Protein AF-A0A7V9FX02-F1 (afdb_monomer)

pLDDT: mean 86.76, std 10.59, range [46.84, 96.94]

Sequence (171 aa):
PLAAAALGSGEAAVFTGAELAAVPNVVAEGVLRWTVFADGRLPPAPEPELSDAEHGLRGAVRQAATTLVELDLARHRPGVRAEIAEALEQRVRPPWPEGTPARALRVLEQADEVEAILHAADTDNLGGALSASVAAARSAALRPLFTAVREARRSAVAEAVRALTPRAGRR

Radius of gyration: 18.3 Å; Cα contacts (8 Å, |Δi|>4): 151; chains: 1; bounding box: 44×38×46 Å

Mean predicted aligned error: 6.68 Å

Foldseek 3Di:
DVVVLCVVQVHWDADQVQQKIWRWDCPDVVDIDIDIDNPDHDPDDDQDALVVLLVLLVVLVVQLVVLCVVLVNDDDDPCLVVQLVVQLVPDDDDDQDPQQDPSLVVLLVSLSSLVSSVVSVVVCVVPDPPDPVSVVSNCVSCVSNVVSSVSNNSNSVVSRCVRCVVVVVVD

Solvent-accessible surface area (backbone atoms only — not comparable to full-atom values): 9871 Å² total; per-residue (Å²): 111,64,69,60,52,24,63,74,56,73,41,66,50,75,39,68,97,75,38,34,35,37,28,60,40,79,78,48,93,97,37,75,46,73,49,77,40,68,90,55,92,62,76,86,73,87,77,56,54,52,66,56,24,51,51,44,32,57,50,30,53,52,51,32,53,52,50,32,50,76,68,74,65,70,70,94,63,88,65,53,70,57,53,28,49,51,54,61,66,72,50,88,78,76,86,73,66,89,78,53,50,70,67,33,5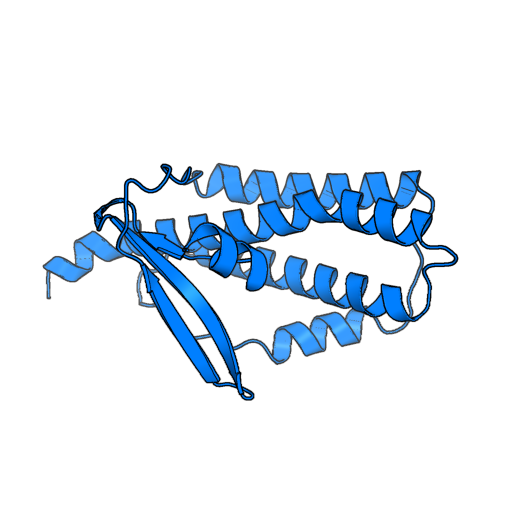3,51,40,40,52,52,30,50,55,52,48,26,49,52,50,56,60,51,63,46,57,82,79,67,50,93,40,74,68,55,45,52,52,51,54,59,49,44,47,60,38,57,50,25,34,54,45,20,40,51,21,19,51,50,50,33,47,64,64,43,52,78,57,64,81,75,110

Nearest PDB structures (foldseek):
  2rld-assembly1_D  TM=3.450E-01  e=8.241E+00  Bacteroides thetaiotaomicron VPI-5482

Secondary structure (DSSP, 8-state):
-HHHHHHHHT--EEEGGGTEEEEEEEEETTEEEEEEE--S-PPPPP---HHHHHHHHHHHHHHHHHHHHHTT-----TTHHHHHHHHHHSS--PPPPTT--HHHHHHHHHHHHHHHHHHHHHHTHHHH-SSHHHHHHHHHHHHHHHHHHHHHHHHHHHHHHHHHHHHHTT-

Structure (mmCIF, N/CA/C/O backbone):
data_AF-A0A7V9FX02-F1
#
_entry.id   AF-A0A7V9FX02-F1
#
loop_
_atom_site.group_PDB
_atom_site.id
_atom_site.type_symbol
_atom_site.label_atom_id
_atom_site.label_alt_id
_atom_site.label_comp_id
_atom_site.label_asym_id
_atom_site.label_entity_id
_atom_site.label_seq_id
_atom_site.pdbx_PDB_ins_code
_atom_site.Cartn_x
_atom_site.Cartn_y
_atom_site.Cartn_z
_atom_site.occupancy
_atom_site.B_iso_or_equiv
_atom_site.auth_seq_id
_atom_site.auth_comp_id
_atom_site.auth_asym_id
_atom_site.auth_atom_id
_atom_site.pdbx_PDB_model_num
ATOM 1 N N . PRO A 1 1 ? -0.269 -20.877 13.055 1.00 87.25 1 PRO A N 1
ATOM 2 C CA . PRO A 1 1 ? -1.440 -20.703 12.153 1.00 87.25 1 PRO A CA 1
ATOM 3 C C . PRO A 1 1 ? -1.464 -19.306 11.515 1.00 87.25 1 PRO A C 1
ATOM 5 O O . PRO A 1 1 ? -1.379 -19.214 10.296 1.00 87.25 1 PRO A O 1
ATOM 8 N N . LEU A 1 2 ? -1.467 -18.242 12.332 1.00 88.50 2 LEU A N 1
ATOM 9 C CA . LEU A 1 2 ? -1.431 -16.849 11.865 1.00 88.50 2 LEU A CA 1
ATOM 10 C C . LEU A 1 2 ? -0.274 -16.567 10.896 1.00 88.50 2 LEU A C 1
ATOM 12 O O . LEU A 1 2 ? -0.513 -16.097 9.793 1.00 88.50 2 LEU A O 1
ATOM 16 N N . ALA A 1 3 ? 0.968 -16.896 11.273 1.00 88.31 3 ALA A N 1
ATOM 17 C CA . ALA A 1 3 ? 2.143 -16.609 10.441 1.00 88.31 3 ALA A CA 1
ATOM 18 C C . ALA A 1 3 ? 2.060 -17.252 9.046 1.00 88.31 3 ALA A C 1
ATOM 20 O O . ALA A 1 3 ? 2.356 -16.602 8.051 1.00 88.31 3 ALA A O 1
ATOM 21 N N . ALA A 1 4 ? 1.606 -18.505 8.962 1.00 90.62 4 ALA A N 1
ATOM 22 C CA . ALA A 1 4 ? 1.433 -19.192 7.685 1.00 90.62 4 ALA A CA 1
ATOM 23 C C . ALA A 1 4 ? 0.331 -18.543 6.831 1.00 90.62 4 ALA A C 1
ATOM 25 O O . ALA A 1 4 ? 0.532 -18.335 5.639 1.00 90.62 4 ALA A O 1
ATOM 26 N N . ALA A 1 5 ? -0.802 -18.175 7.442 1.00 90.69 5 ALA A N 1
ATOM 27 C CA . ALA A 1 5 ? -1.887 -17.484 6.749 1.00 90.69 5 ALA A CA 1
ATOM 28 C C . ALA A 1 5 ? -1.450 -16.096 6.247 1.00 90.69 5 ALA A C 1
ATOM 30 O O . ALA A 1 5 ? -1.685 -15.763 5.091 1.00 90.69 5 ALA A O 1
ATOM 31 N N . ALA A 1 6 ? -0.754 -15.323 7.084 1.00 90.06 6 ALA A N 1
ATOM 32 C CA . ALA A 1 6 ? -0.236 -14.003 6.739 1.00 90.06 6 ALA A CA 1
ATOM 33 C C . ALA A 1 6 ? 0.805 -14.066 5.611 1.00 90.06 6 ALA A C 1
ATOM 35 O O . ALA A 1 6 ? 0.750 -13.268 4.682 1.00 90.06 6 ALA A O 1
ATOM 36 N N . LEU A 1 7 ? 1.729 -15.035 5.655 1.00 89.88 7 LEU A N 1
ATOM 37 C CA . LEU A 1 7 ? 2.696 -15.253 4.574 1.00 89.88 7 LEU A CA 1
ATOM 38 C C . LEU A 1 7 ? 2.007 -15.685 3.275 1.00 89.88 7 LEU A C 1
ATOM 40 O O . LEU A 1 7 ? 2.391 -15.212 2.211 1.00 89.88 7 LEU A O 1
ATOM 44 N N . GLY A 1 8 ? 0.982 -16.538 3.360 1.00 90.38 8 GLY A N 1
ATOM 45 C CA . GLY A 1 8 ? 0.196 -16.972 2.203 1.00 90.38 8 GLY A CA 1
ATOM 46 C C . GLY A 1 8 ? -0.618 -15.844 1.562 1.00 90.38 8 GLY A C 1
ATOM 47 O O . GLY A 1 8 ? -0.693 -15.771 0.342 1.00 90.38 8 GLY A O 1
ATOM 48 N N . SER A 1 9 ? -1.184 -14.944 2.371 1.00 90.00 9 SER A N 1
ATOM 49 C CA . SER A 1 9 ? -1.898 -13.752 1.888 1.00 90.00 9 SER A CA 1
ATOM 50 C C . SER A 1 9 ? -0.964 -12.605 1.488 1.00 90.00 9 SER A C 1
ATOM 52 O O . SER A 1 9 ? -1.396 -11.675 0.814 1.00 90.00 9 SER A O 1
ATOM 54 N N . GLY A 1 10 ? 0.289 -12.611 1.949 1.00 87.00 10 GLY A N 1
ATOM 55 C CA . GLY A 1 10 ? 1.226 -11.493 1.805 1.00 87.00 10 GLY A CA 1
ATOM 56 C C . GLY A 1 10 ? 0.948 -10.294 2.726 1.00 87.00 10 GLY A C 1
ATOM 57 O O . GLY A 1 10 ? 1.675 -9.295 2.662 1.00 87.00 10 GLY A O 1
ATOM 58 N N . GLU A 1 11 ? -0.074 -10.379 3.582 1.00 87.12 11 GLU A N 1
ATOM 59 C CA . GLU A 1 11 ? -0.500 -9.309 4.483 1.00 87.12 11 GLU A CA 1
ATOM 60 C C . GLU A 1 11 ? -1.304 -9.815 5.692 1.00 87.12 11 GLU A C 1
ATOM 62 O O . GLU A 1 11 ? -1.876 -10.905 5.690 1.00 87.12 11 GLU A O 1
ATOM 67 N N . ALA A 1 12 ? -1.323 -9.003 6.753 1.00 89.44 12 ALA A N 1
ATOM 68 C CA . ALA A 1 12 ? -2.178 -9.172 7.923 1.00 89.44 12 ALA A CA 1
ATOM 69 C C . ALA A 1 12 ? -2.390 -7.820 8.621 1.00 89.44 12 ALA A C 1
ATOM 71 O O . ALA A 1 12 ? -1.473 -6.998 8.692 1.00 89.44 12 ALA A O 1
ATOM 72 N N . ALA A 1 13 ? -3.581 -7.612 9.178 1.00 88.19 13 ALA A N 1
ATOM 73 C CA . ALA A 1 13 ? -3.873 -6.527 10.106 1.00 88.19 13 ALA A CA 1
ATOM 74 C C . ALA A 1 13 ? -3.652 -7.009 11.546 1.00 88.19 13 ALA A C 1
ATOM 76 O O . ALA A 1 13 ? -4.085 -8.102 11.908 1.00 88.19 13 ALA A O 1
ATOM 77 N N . VAL A 1 14 ? -2.982 -6.201 12.367 1.00 87.06 14 VAL A N 1
ATOM 78 C CA . VAL A 1 14 ? -2.635 -6.533 13.757 1.00 87.06 14 VAL A CA 1
ATOM 79 C C . VAL A 1 14 ? -3.250 -5.486 14.678 1.00 87.06 14 VAL A C 1
ATOM 81 O O . VAL A 1 14 ? -2.999 -4.294 14.518 1.00 87.06 14 VAL A O 1
ATOM 84 N N . PHE A 1 15 ? -4.025 -5.939 15.656 1.00 85.75 15 PHE A N 1
ATOM 85 C CA . PHE A 1 15 ? -4.706 -5.125 16.657 1.00 85.75 15 PHE A CA 1
ATOM 86 C C . PHE A 1 15 ? -4.093 -5.423 18.025 1.00 85.75 15 PHE A C 1
ATOM 88 O O . PHE A 1 15 ? -4.617 -6.217 18.803 1.00 85.75 15 PHE A O 1
ATOM 95 N N . THR A 1 16 ? -2.952 -4.798 18.316 1.00 81.62 16 THR A N 1
ATOM 96 C CA . THR A 1 16 ? -2.160 -5.065 19.531 1.00 81.62 16 THR A CA 1
ATOM 97 C C . THR A 1 16 ? -2.956 -4.850 20.817 1.00 81.62 16 THR A C 1
ATOM 99 O O . THR A 1 16 ? -2.868 -5.673 21.718 1.00 81.62 16 THR A O 1
ATOM 102 N N . GLY A 1 17 ? -3.781 -3.800 20.886 1.00 81.50 17 GLY A N 1
ATOM 103 C CA . GLY A 1 17 ? -4.614 -3.511 22.060 1.00 81.50 17 GLY A CA 1
ATOM 104 C C . GLY A 1 17 ? -5.728 -4.531 22.324 1.00 81.50 17 GLY A C 1
ATOM 105 O O . GLY A 1 17 ? -6.198 -4.622 23.452 1.00 81.50 17 GLY A O 1
ATOM 106 N N . ALA A 1 18 ? -6.138 -5.294 21.308 1.00 85.75 18 ALA A N 1
ATOM 107 C CA . ALA A 1 18 ? -7.149 -6.346 21.426 1.00 85.75 18 ALA A CA 1
ATOM 108 C C . ALA A 1 18 ? -6.547 -7.762 21.378 1.00 85.75 18 ALA A C 1
ATOM 110 O O . ALA A 1 18 ? -7.290 -8.728 21.481 1.00 85.75 18 ALA A O 1
ATOM 111 N N . GLU A 1 19 ? -5.229 -7.883 21.179 1.00 88.56 19 GLU A N 1
ATOM 112 C CA . GLU A 1 19 ? -4.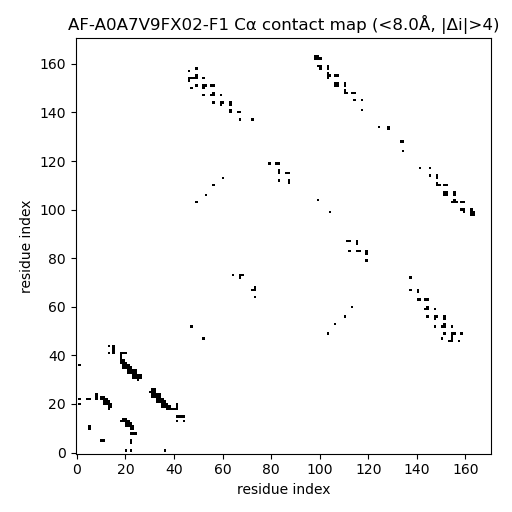527 -9.150 20.924 1.00 88.56 19 GLU A CA 1
ATOM 113 C C . GLU A 1 19 ? -5.135 -9.972 19.768 1.00 88.56 19 GLU A C 1
ATOM 115 O O . GLU A 1 19 ? -5.130 -11.200 19.773 1.00 88.56 19 GLU A O 1
ATOM 120 N N . LEU A 1 20 ? -5.637 -9.282 18.736 1.00 91.25 20 LEU A N 1
ATOM 121 C CA . LEU A 1 20 ? -6.229 -9.906 17.550 1.00 91.25 20 LEU A CA 1
ATOM 122 C C . LEU A 1 20 ? -5.399 -9.626 16.304 1.00 91.25 20 LEU A C 1
ATOM 124 O O . LEU A 1 20 ? -4.868 -8.532 16.119 1.00 91.25 20 LEU A O 1
ATOM 128 N N . ALA A 1 21 ? -5.352 -10.591 15.396 1.00 91.12 21 ALA A N 1
ATOM 129 C CA . ALA A 1 21 ? -4.874 -10.385 14.038 1.00 91.12 21 ALA A CA 1
ATOM 130 C C . ALA A 1 21 ? -5.927 -10.849 13.037 1.00 91.12 21 ALA A C 1
ATOM 132 O O . ALA A 1 21 ? -6.612 -11.841 13.267 1.00 91.12 21 ALA A O 1
ATOM 133 N N . ALA A 1 22 ? -6.049 -10.151 11.915 1.00 93.62 22 ALA A N 1
ATOM 134 C CA . ALA A 1 22 ? -6.949 -10.524 10.837 1.00 93.62 22 ALA A CA 1
ATOM 135 C C . ALA A 1 22 ? -6.163 -10.669 9.535 1.00 93.62 22 ALA A C 1
ATOM 137 O O . ALA A 1 22 ? -5.407 -9.777 9.152 1.00 93.62 22 ALA A O 1
ATOM 138 N N . VAL A 1 23 ? -6.341 -11.799 8.858 1.00 94.06 23 VAL A N 1
ATOM 139 C CA . VAL A 1 23 ? -5.732 -12.068 7.552 1.00 94.06 23 VAL A CA 1
ATOM 140 C C . VAL A 1 23 ? -6.830 -12.006 6.491 1.00 94.06 23 VAL A C 1
ATOM 142 O O . VAL A 1 23 ? -7.816 -12.748 6.617 1.00 94.06 23 VAL A O 1
ATOM 145 N N . PRO A 1 24 ? -6.710 -11.126 5.484 1.00 94.94 24 PRO A N 1
ATOM 146 C CA . PRO A 1 24 ? -7.649 -11.081 4.376 1.00 94.94 24 PRO A CA 1
ATOM 147 C C . PRO A 1 24 ? -7.413 -12.252 3.417 1.00 94.94 24 PRO A C 1
ATOM 149 O O . PRO A 1 24 ? -6.327 -12.811 3.325 1.00 94.94 24 PRO A O 1
ATOM 152 N N . ASN A 1 25 ? -8.454 -12.652 2.702 1.00 93.00 25 ASN A N 1
ATOM 153 C CA . ASN A 1 25 ? -8.367 -13.612 1.614 1.00 93.00 25 ASN A CA 1
ATOM 154 C C . ASN A 1 25 ? -9.412 -13.257 0.554 1.00 93.00 25 ASN A C 1
ATOM 156 O O . ASN A 1 25 ? -10.604 -13.174 0.865 1.00 93.00 25 ASN A O 1
ATOM 160 N N . VAL A 1 26 ? -8.976 -13.044 -0.687 1.00 90.62 26 VAL A N 1
ATOM 161 C CA . VAL A 1 26 ? -9.875 -12.810 -1.822 1.00 90.62 26 VAL A CA 1
ATOM 162 C C . VAL A 1 26 ? -10.493 -14.148 -2.213 1.00 90.62 26 VAL A C 1
ATOM 164 O O . VAL A 1 26 ? -9.800 -15.054 -2.665 1.00 90.62 26 VAL A O 1
ATOM 167 N N . VAL A 1 27 ? -11.802 -14.290 -2.019 1.00 93.00 27 VAL A N 1
ATOM 168 C CA . VAL A 1 27 ? -12.520 -15.544 -2.318 1.00 93.00 27 VAL A CA 1
ATOM 169 C C . VAL A 1 27 ? -13.287 -15.485 -3.639 1.00 93.00 27 VAL A C 1
ATOM 171 O O . VAL A 1 27 ? -13.611 -16.528 -4.198 1.00 93.00 27 VAL A O 1
ATOM 174 N N . ALA A 1 28 ? -13.571 -14.278 -4.129 1.00 91.31 28 ALA A N 1
ATOM 175 C CA . ALA A 1 28 ? -14.116 -13.980 -5.450 1.00 91.31 28 ALA A CA 1
ATOM 176 C C . ALA A 1 28 ? -13.833 -12.505 -5.793 1.00 91.31 28 ALA A C 1
ATOM 178 O O . ALA A 1 28 ? -13.395 -11.739 -4.931 1.00 91.31 28 ALA A O 1
ATOM 179 N N . GLU A 1 29 ? -14.100 -12.091 -7.032 1.00 86.62 29 GLU A N 1
ATOM 180 C CA . GLU A 1 29 ? -13.979 -10.690 -7.445 1.00 86.62 29 GLU A CA 1
ATOM 181 C C . GLU A 1 29 ? -14.850 -9.781 -6.565 1.00 86.62 29 GLU A C 1
ATOM 183 O O . GLU A 1 29 ? -16.044 -10.020 -6.385 1.00 86.62 29 GLU A O 1
ATOM 188 N N . GLY A 1 30 ? -14.229 -8.774 -5.946 1.00 84.25 30 GLY A N 1
ATOM 189 C CA . GLY A 1 30 ? -14.898 -7.873 -5.003 1.00 84.25 30 GLY A CA 1
ATOM 190 C C . GLY A 1 30 ? -15.296 -8.500 -3.658 1.00 84.25 30 GLY A C 1
ATOM 191 O O . GLY A 1 30 ? -15.912 -7.817 -2.841 1.00 84.25 30 GLY A O 1
ATOM 192 N N . VAL A 1 31 ? -14.944 -9.764 -3.384 1.00 90.31 31 VAL A N 1
ATOM 193 C CA . VAL A 1 31 ? -15.311 -10.461 -2.140 1.00 90.31 31 VAL A CA 1
ATOM 194 C C . VAL A 1 31 ? -14.070 -10.835 -1.332 1.00 90.31 31 VAL A C 1
ATOM 196 O O . VAL A 1 31 ? -13.292 -11.719 -1.699 1.00 90.31 31 VAL A O 1
ATOM 199 N N . LEU A 1 32 ? -13.937 -10.201 -0.166 1.00 92.44 32 LEU A N 1
ATOM 200 C CA . LEU A 1 32 ? -12.890 -10.465 0.820 1.00 92.44 32 LEU A CA 1
ATOM 201 C C . LEU A 1 32 ? -13.457 -11.223 2.024 1.00 92.44 32 LEU A C 1
ATOM 203 O O . LEU A 1 32 ? -14.437 -10.802 2.639 1.00 92.44 32 LEU A O 1
ATOM 207 N N . ARG A 1 33 ? -12.801 -12.320 2.405 1.00 95.00 33 ARG A N 1
ATOM 208 C CA . ARG A 1 33 ? -13.008 -13.010 3.681 1.00 95.00 33 ARG A CA 1
ATOM 209 C C . ARG A 1 33 ? -11.887 -12.641 4.639 1.00 95.00 33 ARG A C 1
ATOM 211 O O . ARG A 1 33 ? -10.721 -12.814 4.311 1.00 95.00 33 ARG A O 1
ATOM 218 N N . TRP A 1 34 ? -12.241 -12.233 5.850 1.00 95.81 34 TRP A N 1
ATOM 219 C CA . TRP A 1 34 ? -11.275 -12.001 6.920 1.00 95.81 34 TRP A CA 1
ATOM 220 C C . TRP A 1 34 ? -11.266 -13.184 7.883 1.00 95.81 34 TRP A C 1
ATOM 222 O O . TRP A 1 34 ? -12.308 -13.557 8.419 1.00 95.81 34 TRP A O 1
ATOM 232 N N . THR A 1 35 ? -10.093 -13.778 8.100 1.00 95.12 35 THR A N 1
ATOM 233 C CA . THR A 1 35 ? -9.890 -14.796 9.140 1.00 95.12 35 THR A CA 1
ATOM 234 C C . THR A 1 35 ? -9.251 -14.136 10.350 1.00 95.12 35 THR A C 1
ATOM 236 O O . THR A 1 35 ? -8.160 -13.581 10.232 1.00 95.12 35 THR A O 1
ATOM 239 N N . VAL A 1 36 ? -9.921 -14.195 11.501 1.00 95.44 36 VAL A N 1
ATOM 240 C CA . VAL A 1 36 ? -9.428 -13.614 12.755 1.00 95.44 36 VAL A CA 1
ATOM 241 C C . VAL A 1 36 ? -8.702 -14.679 13.574 1.00 95.44 36 VAL A C 1
ATOM 243 O O . VAL A 1 36 ? -9.179 -15.802 13.710 1.00 95.44 36 VAL A O 1
ATOM 246 N N . PHE A 1 37 ? -7.556 -14.306 14.129 1.00 92.44 37 PHE A N 1
ATOM 247 C CA . PHE A 1 37 ? -6.731 -15.102 15.027 1.00 92.44 37 PHE A CA 1
ATOM 248 C C . PHE A 1 37 ? -6.607 -14.359 16.361 1.00 92.44 37 PHE A C 1
ATOM 250 O O . PHE A 1 37 ? -6.323 -13.161 16.362 1.00 92.44 37 PHE A O 1
ATOM 257 N N . ALA A 1 38 ? -6.789 -15.072 17.473 1.00 89.56 38 ALA A N 1
ATOM 258 C CA . ALA A 1 38 ? -6.658 -14.543 18.837 1.00 89.56 38 ALA A CA 1
ATOM 259 C C . ALA A 1 38 ? -5.483 -15.180 19.607 1.00 89.56 38 ALA A C 1
ATOM 261 O O . ALA A 1 38 ? -5.318 -14.983 20.809 1.00 89.56 38 ALA A O 1
ATOM 262 N N . ASP A 1 39 ? -4.671 -15.982 18.916 1.00 69.12 39 ASP A N 1
ATOM 263 C CA . ASP A 1 39 ? -3.751 -16.907 19.566 1.00 69.12 39 ASP A CA 1
ATOM 264 C C . ASP A 1 39 ? -2.371 -16.261 19.744 1.00 69.12 39 ASP A C 1
ATOM 266 O O . ASP A 1 39 ? -1.435 -16.512 18.979 1.00 69.12 39 ASP A O 1
ATOM 270 N N . GLY A 1 40 ? -2.247 -15.438 20.785 1.00 70.81 40 GLY A N 1
ATOM 271 C CA . GLY A 1 40 ? -0.965 -15.083 21.389 1.00 70.81 40 GLY A CA 1
ATOM 272 C C . GLY A 1 40 ? -0.519 -13.632 21.232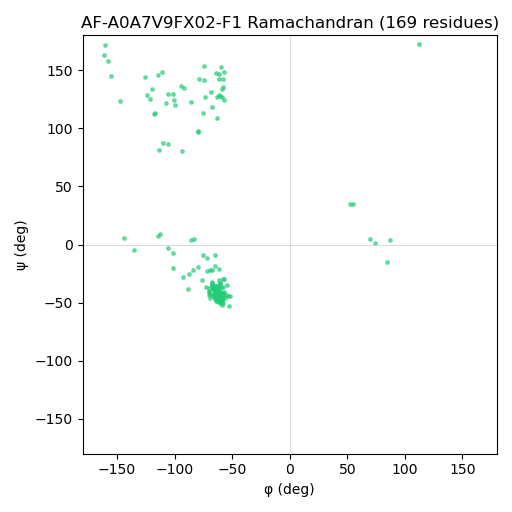 1.00 70.81 40 GLY A C 1
ATOM 273 O O . GLY A 1 40 ? -1.101 -12.823 20.515 1.00 70.81 40 GLY A O 1
ATOM 274 N N . ARG A 1 41 ? 0.573 -13.314 21.938 1.00 70.31 41 ARG A N 1
ATOM 275 C CA . ARG A 1 41 ? 1.163 -11.975 21.985 1.00 70.31 41 ARG A CA 1
ATOM 276 C C . ARG A 1 41 ? 1.657 -11.564 20.601 1.00 70.31 41 ARG A C 1
ATOM 278 O O . ARG A 1 41 ? 2.666 -12.072 20.111 1.00 70.31 41 ARG A O 1
ATOM 285 N N . LEU A 1 42 ? 0.959 -10.613 19.997 1.00 75.06 42 LEU A N 1
ATOM 286 C CA . LEU A 1 42 ? 1.340 -10.035 18.717 1.00 75.06 42 LEU A CA 1
ATOM 287 C C . LEU A 1 42 ? 2.532 -9.086 18.911 1.00 75.06 42 LEU A C 1
ATOM 289 O O . LEU A 1 42 ? 2.593 -8.381 19.926 1.00 75.06 42 LEU A O 1
ATOM 293 N N . PRO A 1 43 ? 3.498 -9.059 17.975 1.00 70.94 43 PRO A N 1
ATOM 294 C CA . PRO A 1 43 ? 4.601 -8.118 18.066 1.00 70.94 43 PRO A CA 1
ATOM 295 C C . PRO A 1 43 ? 4.052 -6.685 18.018 1.00 70.94 43 PRO A C 1
ATOM 297 O O . PRO A 1 43 ? 3.107 -6.419 17.266 1.00 70.94 43 PRO A O 1
ATOM 300 N N . PRO A 1 44 ? 4.628 -5.749 18.794 1.00 68.50 44 PRO A N 1
ATOM 301 C CA . PRO A 1 44 ? 4.273 -4.348 18.658 1.00 68.50 44 PRO A CA 1
ATOM 302 C C . PRO A 1 44 ? 4.570 -3.914 17.224 1.00 68.50 44 PRO A C 1
ATOM 304 O O . PRO A 1 44 ? 5.676 -4.117 16.720 1.00 68.50 44 PRO A O 1
ATOM 307 N N . ALA A 1 45 ? 3.577 -3.339 16.555 1.00 68.12 45 ALA A N 1
ATOM 308 C CA . ALA A 1 45 ? 3.800 -2.731 15.260 1.00 68.12 45 ALA A CA 1
ATOM 309 C C . ALA A 1 45 ? 4.283 -1.293 15.501 1.00 68.12 45 ALA A C 1
ATOM 311 O O . ALA A 1 45 ? 3.566 -0.545 16.165 1.00 68.12 45 ALA A O 1
ATOM 312 N N . PRO A 1 46 ? 5.463 -0.890 15.000 1.00 68.81 46 PRO A N 1
ATOM 313 C CA . PRO A 1 46 ? 5.848 0.511 15.050 1.00 68.81 46 PRO A CA 1
ATOM 314 C C . PRO A 1 46 ? 4.791 1.339 14.309 1.00 68.81 46 PRO A C 1
ATOM 316 O O . PRO A 1 46 ? 4.341 0.969 13.221 1.00 68.81 46 PRO A O 1
ATOM 319 N N . GLU A 1 47 ? 4.368 2.436 14.9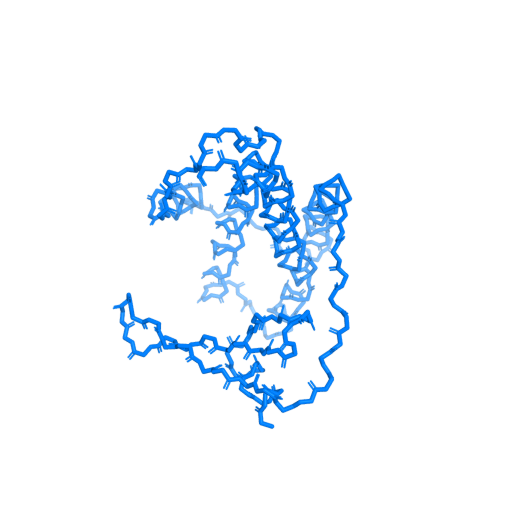24 1.00 74.62 47 GLU A N 1
ATOM 320 C CA . GLU A 1 47 ? 3.472 3.420 14.324 1.00 74.62 47 GLU A CA 1
ATOM 321 C C . GLU A 1 47 ? 4.283 4.692 14.081 1.00 74.62 47 GLU A C 1
ATOM 323 O O . GLU A 1 47 ? 4.352 5.542 14.972 1.00 74.62 47 GLU A O 1
ATOM 328 N N . PRO A 1 48 ? 4.962 4.814 12.924 1.00 78.75 48 PRO A N 1
ATOM 329 C CA . PRO A 1 48 ? 5.750 6.002 12.647 1.00 78.75 48 PRO A CA 1
ATOM 330 C C . PRO A 1 48 ? 4.849 7.236 12.622 1.00 78.75 48 PRO A C 1
ATOM 332 O O . PRO A 1 48 ? 3.684 7.174 12.200 1.00 78.75 48 PRO A O 1
ATOM 335 N N . GLU A 1 49 ? 5.389 8.372 13.060 1.00 91.56 49 GLU A N 1
ATOM 336 C CA . GLU A 1 49 ? 4.693 9.644 12.920 1.00 91.56 49 GLU A CA 1
ATOM 337 C C . GLU A 1 49 ? 4.416 9.935 11.443 1.00 91.56 49 GLU A C 1
ATOM 339 O O . GLU A 1 49 ? 5.139 9.493 10.545 1.00 91.56 49 GLU A O 1
ATOM 344 N N . LEU A 1 50 ? 3.359 10.705 11.172 1.00 95.31 50 LEU A N 1
ATOM 345 C CA . LEU A 1 50 ? 2.982 11.021 9.796 1.00 95.31 50 LEU A CA 1
ATOM 346 C C . LEU A 1 50 ? 4.128 11.706 9.035 1.00 95.31 50 LEU A C 1
ATOM 348 O O . LEU A 1 50 ? 4.317 11.433 7.854 1.00 95.31 50 LEU A O 1
ATOM 352 N N . SER A 1 51 ? 4.905 12.569 9.699 1.00 95.56 51 SER A N 1
ATOM 353 C CA . SER A 1 51 ? 6.075 13.224 9.104 1.00 95.56 51 SER A CA 1
ATOM 354 C C . SER A 1 51 ? 7.166 12.245 8.699 1.00 95.56 51 SER A C 1
ATOM 356 O O . SER A 1 51 ? 7.725 12.392 7.612 1.00 95.56 51 SER A O 1
ATOM 358 N N . ASP A 1 52 ? 7.448 11.260 9.545 1.00 95.56 52 ASP A N 1
ATOM 359 C CA . ASP A 1 52 ? 8.508 10.285 9.309 1.00 95.56 52 ASP A CA 1
ATOM 360 C C . ASP A 1 52 ? 8.119 9.347 8.174 1.00 95.56 52 ASP A C 1
ATOM 362 O O . ASP A 1 52 ? 8.913 9.119 7.264 1.00 95.56 52 ASP A O 1
ATOM 366 N N . ALA A 1 53 ? 6.867 8.884 8.162 1.00 95.81 53 ALA A N 1
ATOM 367 C CA . ALA A 1 53 ? 6.340 8.055 7.085 1.00 95.81 53 ALA A CA 1
ATOM 368 C C . ALA A 1 53 ? 6.298 8.816 5.744 1.00 95.81 53 ALA A C 1
ATOM 370 O O . ALA A 1 53 ? 6.676 8.283 4.702 1.00 95.81 53 ALA A O 1
ATOM 371 N N . GLU A 1 54 ? 5.901 10.092 5.761 1.00 95.94 54 GLU A N 1
ATOM 372 C CA . GLU A 1 54 ? 5.897 10.963 4.581 1.00 95.94 54 GLU A CA 1
ATOM 373 C C . GLU A 1 54 ? 7.323 11.203 4.046 1.00 95.94 54 GLU A C 1
ATOM 375 O O . GLU A 1 54 ? 7.567 11.149 2.835 1.00 95.94 54 GLU A O 1
ATOM 380 N N . HIS A 1 55 ? 8.284 11.452 4.939 1.00 96.69 55 HIS A N 1
ATOM 381 C CA . HIS A 1 55 ? 9.692 11.586 4.575 1.00 96.69 55 HIS A CA 1
ATOM 382 C C . HIS A 1 55 ? 10.259 10.269 4.028 1.00 96.69 55 HIS A C 1
ATOM 384 O O . HIS A 1 55 ? 10.916 10.275 2.983 1.00 96.69 55 HIS A O 1
ATOM 390 N N . GLY A 1 56 ? 9.956 9.154 4.694 1.00 96.19 56 GLY A N 1
ATOM 391 C CA . GLY A 1 56 ? 10.345 7.800 4.315 1.00 96.19 56 GLY A CA 1
ATOM 392 C C . GLY A 1 56 ? 9.841 7.423 2.926 1.00 96.19 56 GLY A C 1
ATOM 393 O O . GLY A 1 56 ? 10.633 6.967 2.105 1.00 96.19 56 GLY A O 1
ATOM 394 N N . LEU A 1 57 ? 8.578 7.720 2.603 1.00 96.88 57 LEU A N 1
ATOM 395 C CA . LEU A 1 57 ? 8.012 7.505 1.267 1.00 96.88 57 LEU A CA 1
ATOM 396 C C . LEU A 1 57 ? 8.804 8.254 0.191 1.00 96.88 57 LEU A C 1
ATOM 398 O O . LEU A 1 57 ? 9.238 7.660 -0.796 1.00 96.88 57 LEU A O 1
ATOM 402 N N . ARG A 1 58 ? 9.065 9.552 0.394 1.00 96.06 58 ARG A N 1
ATOM 403 C CA . ARG A 1 58 ? 9.847 10.355 -0.563 1.00 96.06 58 ARG A CA 1
ATOM 404 C C . ARG A 1 58 ? 11.288 9.866 -0.690 1.00 96.06 58 ARG A C 1
ATOM 406 O O . ARG A 1 58 ? 11.849 9.903 -1.784 1.00 96.06 58 ARG A O 1
ATOM 413 N N . GLY A 1 59 ? 11.888 9.438 0.419 1.00 96.88 59 GLY A N 1
ATOM 414 C CA . GLY A 1 59 ? 13.213 8.825 0.445 1.00 96.88 59 GLY A CA 1
ATOM 415 C C . GLY A 1 59 ? 13.257 7.531 -0.364 1.00 96.88 59 GLY A C 1
ATOM 416 O O . GLY A 1 59 ? 14.110 7.391 -1.237 1.00 96.88 59 GLY A O 1
ATOM 417 N N . ALA A 1 60 ? 12.296 6.636 -0.143 1.00 96.56 60 ALA A N 1
ATOM 418 C CA . ALA A 1 60 ? 12.202 5.356 -0.831 1.00 96.56 60 ALA A CA 1
ATOM 419 C C . ALA A 1 60 ? 11.973 5.514 -2.341 1.00 96.56 60 ALA A C 1
ATOM 421 O O . ALA A 1 60 ? 12.595 4.794 -3.116 1.00 96.56 60 ALA A O 1
ATOM 422 N N . VAL A 1 61 ? 11.151 6.482 -2.777 1.00 95.00 61 VAL A N 1
ATOM 423 C CA . VAL A 1 61 ? 10.961 6.784 -4.211 1.00 95.00 61 VAL A CA 1
ATOM 424 C C . VAL A 1 61 ? 12.290 7.174 -4.858 1.00 95.00 61 VAL A C 1
ATOM 426 O O . VAL A 1 61 ? 12.656 6.622 -5.896 1.00 95.00 61 VAL A O 1
ATOM 429 N N . ARG A 1 62 ? 13.035 8.099 -4.236 1.00 95.44 62 ARG A N 1
ATOM 430 C CA . ARG A 1 62 ? 14.348 8.521 -4.748 1.00 95.44 62 ARG A CA 1
ATOM 431 C C . ARG A 1 62 ? 15.334 7.359 -4.781 1.00 95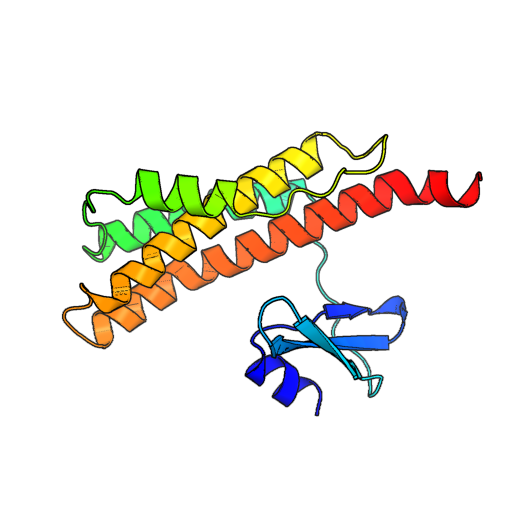.44 62 ARG A C 1
ATOM 433 O O . ARG A 1 62 ? 15.982 7.159 -5.799 1.00 95.44 62 ARG A O 1
ATOM 440 N N . GLN A 1 63 ? 15.413 6.584 -3.700 1.00 95.12 63 GLN A N 1
ATOM 441 C CA . GLN A 1 63 ? 16.324 5.446 -3.609 1.00 95.12 63 GLN A CA 1
ATOM 442 C C . GLN A 1 63 ? 16.019 4.388 -4.675 1.00 95.12 63 GLN A C 1
ATOM 444 O O . GLN A 1 63 ? 16.934 3.924 -5.347 1.00 95.12 63 GLN A O 1
ATOM 449 N N . ALA A 1 64 ? 14.744 4.044 -4.869 1.00 92.31 64 ALA A N 1
ATOM 450 C CA . ALA A 1 64 ? 14.330 3.091 -5.891 1.00 92.31 64 ALA A CA 1
ATOM 451 C C . ALA A 1 64 ? 14.690 3.587 -7.298 1.00 92.31 64 ALA A C 1
ATOM 453 O O . ALA A 1 64 ? 15.249 2.826 -8.085 1.00 92.31 64 ALA A O 1
ATOM 454 N N . ALA A 1 65 ? 14.430 4.862 -7.606 1.00 90.50 65 ALA A N 1
ATOM 455 C CA . ALA A 1 65 ? 14.797 5.453 -8.891 1.00 90.50 65 ALA A CA 1
ATOM 456 C C . ALA A 1 65 ? 16.315 5.401 -9.135 1.00 90.50 65 ALA A C 1
ATOM 458 O O . ALA A 1 65 ? 16.737 4.942 -10.195 1.00 90.50 65 ALA A O 1
ATOM 459 N N . THR A 1 66 ? 17.128 5.798 -8.148 1.00 93.56 66 THR A N 1
ATOM 460 C CA . THR A 1 66 ? 18.595 5.726 -8.228 1.00 93.56 66 THR A CA 1
ATOM 461 C C . THR A 1 66 ? 19.070 4.295 -8.465 1.00 93.56 66 THR A C 1
ATOM 463 O O . THR A 1 66 ? 19.778 4.043 -9.434 1.00 93.56 66 THR A O 1
ATOM 466 N N . THR A 1 67 ? 18.622 3.336 -7.650 1.00 92.06 67 THR A N 1
ATOM 467 C CA . THR A 1 67 ? 19.036 1.932 -7.772 1.00 92.06 67 THR A CA 1
ATOM 468 C C . THR A 1 67 ? 18.617 1.315 -9.110 1.00 92.06 67 THR A C 1
ATOM 470 O O . THR A 1 67 ? 19.378 0.557 -9.701 1.00 92.06 67 THR A O 1
ATOM 473 N N . LEU A 1 68 ? 17.431 1.642 -9.635 1.00 88.44 68 LEU A N 1
ATOM 474 C CA . LEU A 1 68 ? 17.003 1.152 -10.950 1.00 88.44 68 LEU A CA 1
ATOM 475 C C . LEU A 1 68 ? 17.837 1.732 -12.099 1.00 88.44 68 LEU A C 1
ATOM 477 O O . LEU A 1 68 ? 18.064 1.027 -13.078 1.00 88.44 68 LEU A O 1
ATOM 481 N N . VAL A 1 69 ? 18.288 2.984 -11.992 1.00 89.81 69 VAL A N 1
ATOM 482 C CA . VAL A 1 69 ? 19.206 3.593 -12.969 1.00 89.81 69 VAL A CA 1
ATOM 483 C C . VAL A 1 69 ? 20.590 2.948 -12.886 1.00 89.81 69 VAL A C 1
ATOM 485 O O . VAL A 1 69 ? 21.143 2.579 -13.915 1.00 89.81 69 VAL A O 1
ATOM 488 N N . GLU A 1 70 ? 21.129 2.755 -11.681 1.00 90.44 70 GLU A N 1
ATOM 489 C CA . GLU A 1 70 ? 22.443 2.126 -11.463 1.00 90.44 70 GLU A CA 1
ATOM 490 C C . GLU A 1 70 ? 22.513 0.686 -11.989 1.00 90.44 70 GLU A C 1
ATOM 492 O O . GLU A 1 70 ? 23.560 0.246 -12.458 1.00 90.44 70 GLU A O 1
ATOM 497 N N . LEU A 1 71 ? 21.397 -0.044 -11.932 1.00 87.06 71 LEU A N 1
ATOM 498 C CA . LEU A 1 71 ? 21.284 -1.409 -12.447 1.00 87.06 71 LEU A CA 1
ATOM 499 C C . LEU A 1 71 ? 20.945 -1.477 -13.950 1.00 87.06 71 LEU A C 1
ATOM 501 O O . LEU A 1 71 ? 20.720 -2.576 -14.455 1.00 87.06 71 LEU A O 1
ATOM 505 N N . ASP A 1 72 ? 20.868 -0.338 -14.648 1.00 83.44 72 ASP A N 1
ATOM 506 C CA . ASP A 1 72 ? 20.433 -0.226 -16.053 1.00 83.44 72 ASP A CA 1
ATOM 507 C C . ASP A 1 72 ? 19.041 -0.847 -16.311 1.00 83.44 72 ASP A C 1
ATOM 509 O O . ASP A 1 72 ? 18.746 -1.447 -17.343 1.00 83.44 72 ASP A O 1
ATOM 513 N N . LEU A 1 73 ? 18.148 -0.731 -15.321 1.00 80.19 73 LEU A N 1
ATOM 514 C CA . LEU A 1 73 ? 16.778 -1.264 -15.356 1.00 80.19 73 LEU A CA 1
ATOM 515 C C . LEU A 1 73 ? 15.724 -0.190 -15.649 1.00 80.19 73 LEU A C 1
ATOM 517 O O . LEU A 1 73 ? 14.537 -0.504 -15.821 1.00 80.19 73 LEU A O 1
ATOM 521 N N . ALA A 1 74 ? 16.137 1.077 -15.675 1.00 77.75 74 ALA A N 1
ATOM 522 C CA . ALA A 1 74 ? 15.294 2.217 -15.992 1.00 77.75 74 ALA A CA 1
ATOM 523 C C . ALA A 1 74 ? 15.110 2.337 -17.513 1.00 77.75 74 ALA A C 1
ATOM 525 O O . ALA A 1 74 ? 15.935 2.915 -18.214 1.00 77.75 74 ALA A O 1
ATOM 526 N N . ARG A 1 75 ? 13.995 1.808 -18.029 1.00 75.69 75 ARG A N 1
ATOM 527 C CA . ARG A 1 75 ? 13.631 1.895 -19.452 1.00 75.69 75 ARG A CA 1
ATOM 528 C C . ARG A 1 75 ? 12.430 2.801 -19.685 1.00 75.69 75 ARG A C 1
ATOM 530 O O . ARG A 1 75 ? 11.514 2.864 -18.866 1.00 75.69 75 ARG A O 1
ATOM 537 N N . HIS A 1 76 ? 12.405 3.463 -20.838 1.00 77.38 76 HIS A N 1
ATOM 538 C CA . HIS A 1 76 ? 11.213 4.172 -21.286 1.00 77.38 76 HIS A CA 1
ATOM 539 C C . HIS A 1 76 ? 10.150 3.174 -21.759 1.00 77.38 76 HIS A C 1
ATOM 541 O O . HIS A 1 76 ? 10.418 2.346 -22.629 1.00 77.38 76 HIS A O 1
ATOM 547 N N . ARG A 1 77 ? 8.938 3.282 -21.210 1.00 79.50 77 ARG A N 1
ATOM 548 C CA . ARG A 1 77 ? 7.772 2.490 -21.610 1.00 79.50 77 ARG A CA 1
ATOM 549 C C . ARG A 1 77 ? 6.671 3.416 -22.139 1.00 79.50 77 ARG A C 1
ATOM 551 O O . ARG A 1 77 ? 6.103 4.184 -21.355 1.00 79.50 77 ARG A O 1
ATOM 558 N N . PRO A 1 78 ? 6.347 3.358 -23.441 1.00 83.88 78 PRO A N 1
ATOM 559 C CA . PRO A 1 78 ? 5.181 4.045 -23.986 1.00 83.88 78 PRO A CA 1
ATOM 560 C C . PRO A 1 78 ? 3.901 3.573 -23.282 1.00 83.88 78 PRO A C 1
ATOM 562 O O . PRO A 1 78 ? 3.779 2.400 -22.956 1.00 83.88 78 PRO A O 1
ATOM 565 N N . GLY A 1 79 ? 2.952 4.476 -23.032 1.00 85.88 79 GLY A N 1
ATOM 566 C CA . GLY A 1 79 ? 1.658 4.122 -22.427 1.00 85.88 79 GLY A CA 1
ATOM 567 C C . GLY A 1 79 ? 1.632 4.042 -20.895 1.00 85.88 79 GLY A C 1
ATOM 568 O O . GLY A 1 79 ? 0.557 4.174 -20.323 1.00 85.88 79 GLY A O 1
ATOM 569 N N . VAL A 1 80 ? 2.786 3.984 -20.213 1.00 88.62 80 VAL A N 1
ATOM 570 C CA . VAL A 1 80 ? 2.848 3.850 -18.738 1.00 88.62 80 VAL A CA 1
ATOM 571 C C . VAL A 1 80 ? 2.057 4.932 -17.992 1.00 88.62 80 VAL A C 1
ATOM 573 O O . VAL A 1 80 ? 1.444 4.670 -16.966 1.00 88.62 80 VAL A O 1
ATOM 576 N N . ARG A 1 81 ? 2.020 6.161 -18.523 1.00 89.50 81 ARG A N 1
ATOM 577 C CA . ARG A 1 81 ? 1.247 7.259 -17.922 1.00 89.50 81 ARG A CA 1
ATOM 578 C C . ARG A 1 81 ? -0.261 7.020 -17.982 1.00 89.50 81 ARG A C 1
ATOM 580 O O . ARG A 1 81 ? -0.949 7.394 -17.042 1.00 89.50 81 ARG A O 1
ATOM 587 N N . ALA A 1 82 ? -0.751 6.433 -19.073 1.00 91.69 82 ALA A N 1
ATOM 588 C CA . ALA A 1 82 ? -2.165 6.116 -19.230 1.00 91.69 82 ALA A CA 1
ATOM 589 C C . ALA A 1 82 ? -2.567 4.971 -18.291 1.00 91.69 82 ALA A C 1
ATOM 591 O O . ALA A 1 82 ? -3.581 5.081 -17.620 1.00 91.69 82 ALA A O 1
ATOM 592 N N . GLU A 1 83 ? -1.721 3.946 -18.158 1.00 91.19 83 GLU A N 1
ATOM 593 C CA . GLU A 1 83 ? -1.940 2.837 -17.216 1.00 91.19 83 GLU A CA 1
ATOM 594 C C . GLU A 1 83 ? -1.975 3.311 -15.756 1.00 91.19 83 GLU A C 1
ATOM 596 O O . GLU A 1 83 ? -2.844 2.910 -14.988 1.00 91.19 83 GLU A O 1
ATOM 601 N N . ILE A 1 84 ? -1.055 4.205 -15.370 1.00 92.81 84 ILE A N 1
ATOM 602 C CA . ILE A 1 84 ? -1.055 4.816 -14.032 1.00 92.81 84 ILE A CA 1
ATOM 603 C C . ILE A 1 84 ? -2.347 5.613 -13.811 1.00 92.81 84 ILE A C 1
ATOM 605 O O . ILE A 1 84 ? -2.946 5.509 -12.743 1.00 92.81 84 ILE A O 1
ATOM 609 N N . ALA A 1 85 ? -2.779 6.405 -14.797 1.00 92.62 85 ALA A N 1
ATOM 610 C CA . ALA A 1 85 ? -4.011 7.185 -14.698 1.00 92.62 85 ALA A CA 1
ATOM 611 C C . ALA A 1 85 ? -5.244 6.279 -14.554 1.00 92.62 85 ALA A C 1
ATOM 613 O O . ALA A 1 85 ? -6.035 6.480 -13.637 1.00 92.62 85 ALA A O 1
ATOM 614 N N . GLU A 1 86 ? -5.356 5.237 -15.378 1.00 92.31 86 GLU A N 1
ATOM 615 C CA . GLU A 1 86 ? -6.435 4.249 -15.310 1.00 92.31 86 GLU A CA 1
ATOM 616 C C . GLU A 1 86 ? -6.468 3.543 -13.945 1.00 92.31 86 GLU A C 1
ATOM 618 O O . GLU A 1 86 ? -7.519 3.457 -13.307 1.00 92.31 86 GLU A O 1
ATOM 623 N N . ALA A 1 87 ? -5.309 3.120 -13.432 1.00 91.50 87 ALA A N 1
ATOM 624 C CA . ALA A 1 87 ? -5.209 2.512 -12.107 1.00 91.50 87 ALA A CA 1
ATOM 625 C C . ALA A 1 87 ? -5.659 3.466 -10.983 1.00 91.50 87 ALA A C 1
ATOM 627 O O . ALA A 1 87 ? -6.235 3.026 -9.987 1.00 91.50 87 ALA A O 1
ATOM 628 N N . LEU A 1 88 ? -5.412 4.773 -11.119 1.00 92.62 88 LEU A N 1
ATOM 629 C CA . LEU A 1 88 ? -5.858 5.785 -10.156 1.00 92.62 88 LEU A CA 1
ATOM 630 C C . LEU A 1 88 ? -7.353 6.107 -10.263 1.00 92.62 88 LEU A C 1
ATOM 632 O O . LEU A 1 88 ? -7.962 6.464 -9.250 1.00 92.62 88 LEU A O 1
ATOM 636 N N . GLU A 1 89 ? -7.939 5.995 -11.454 1.00 90.81 89 GLU A N 1
ATOM 637 C CA . GLU A 1 89 ? -9.373 6.186 -11.701 1.00 90.81 89 GLU A CA 1
ATOM 638 C C . GLU A 1 89 ? -10.210 5.022 -11.163 1.00 90.81 89 GLU A C 1
ATOM 640 O O . GLU A 1 89 ? -11.283 5.241 -10.604 1.00 90.81 89 GLU A O 1
ATOM 645 N N . GLN A 1 90 ? -9.703 3.791 -11.260 1.00 88.12 90 GLN A N 1
ATOM 646 C CA . GLN A 1 90 ? -10.384 2.590 -10.761 1.00 88.12 90 GLN A CA 1
ATOM 647 C C . GLN A 1 90 ? -10.395 2.484 -9.225 1.00 88.12 90 GLN A C 1
ATOM 649 O O . GLN A 1 90 ? -11.115 1.656 -8.658 1.00 88.12 90 GLN A O 1
ATOM 654 N N . ARG A 1 91 ? -9.617 3.313 -8.516 1.00 85.00 91 ARG A N 1
ATOM 655 C CA . ARG A 1 91 ? -9.586 3.305 -7.049 1.00 85.00 91 ARG A CA 1
ATOM 656 C C . ARG A 1 91 ? -10.892 3.801 -6.450 1.00 85.00 91 ARG A C 1
ATOM 658 O O . ARG A 1 91 ? -11.356 4.907 -6.721 1.00 85.00 91 ARG A O 1
ATOM 665 N N . VAL A 1 92 ? -11.403 3.034 -5.493 1.00 81.12 92 VAL A N 1
ATOM 666 C CA . VAL A 1 92 ? -12.491 3.482 -4.624 1.00 81.12 92 VAL A CA 1
ATOM 667 C C . VAL A 1 92 ? -11.978 4.605 -3.721 1.00 81.12 92 VAL A C 1
ATOM 669 O O . VAL A 1 92 ? -11.079 4.398 -2.907 1.00 81.12 92 VAL A O 1
ATOM 672 N N . ARG A 1 93 ? -12.576 5.793 -3.843 1.00 81.69 93 ARG A N 1
ATOM 673 C CA . ARG A 1 93 ? -12.314 6.951 -2.975 1.00 81.69 93 ARG A CA 1
ATOM 674 C C . ARG A 1 93 ? -13.498 7.146 -2.024 1.00 81.69 93 ARG A C 1
ATOM 676 O O . ARG A 1 93 ? -14.426 7.882 -2.367 1.00 81.69 93 ARG A O 1
ATOM 683 N N . PRO A 1 94 ? -13.529 6.468 -0.862 1.00 79.88 94 PRO A N 1
ATOM 684 C CA . PRO A 1 94 ? -14.613 6.665 0.088 1.00 79.88 94 PRO A CA 1
ATOM 685 C C . PRO A 1 94 ? -14.587 8.108 0.619 1.00 79.88 94 PRO A C 1
ATOM 687 O O . PRO A 1 94 ? -13.507 8.694 0.754 1.00 79.88 94 PRO A O 1
ATOM 690 N N . PRO A 1 95 ? -15.750 8.699 0.941 1.00 87.94 95 PRO A N 1
ATOM 691 C CA . PRO A 1 95 ? -15.778 10.002 1.583 1.00 87.94 95 PRO A CA 1
ATOM 692 C C . PRO A 1 95 ? -15.096 9.911 2.953 1.00 87.94 95 PRO A C 1
ATOM 694 O O . PRO A 1 95 ? -15.447 9.073 3.785 1.00 87.94 95 PRO A O 1
ATOM 697 N N . TRP A 1 96 ? -14.123 10.788 3.192 1.00 90.19 96 TRP A N 1
ATOM 698 C CA . TRP A 1 96 ? -13.469 10.896 4.492 1.00 90.19 96 TRP A CA 1
ATOM 699 C C . TRP A 1 96 ? -14.347 11.686 5.471 1.00 90.19 96 TRP A C 1
ATOM 701 O O . TRP A 1 96 ? -14.971 12.668 5.060 1.00 90.19 96 TRP A O 1
ATOM 711 N N . PRO A 1 97 ? -14.396 11.307 6.763 1.00 91.94 97 PRO A N 1
ATOM 712 C CA . PRO A 1 97 ? -15.163 12.047 7.758 1.00 91.94 97 PRO A CA 1
ATOM 713 C C . PRO A 1 97 ? -14.746 13.519 7.848 1.00 91.94 97 PRO A C 1
ATOM 715 O O . PRO A 1 97 ? -13.568 13.863 7.699 1.00 91.94 97 PRO A O 1
ATOM 718 N N . GLU A 1 98 ? -15.704 14.388 8.166 1.00 90.81 98 GLU A N 1
ATOM 719 C CA . GLU A 1 98 ? -15.423 15.799 8.424 1.00 90.81 98 GLU A CA 1
ATOM 720 C C . GLU A 1 98 ? -14.409 15.957 9.570 1.00 90.81 98 GLU A C 1
ATOM 722 O O . GLU A 1 98 ? -14.496 15.298 10.609 1.00 90.81 98 GLU A O 1
ATOM 727 N N . GLY A 1 99 ? -13.426 16.839 9.376 1.00 91.62 99 GLY A N 1
ATOM 728 C CA . GLY A 1 99 ? -12.337 17.050 10.331 1.00 91.62 99 GLY A CA 1
ATOM 729 C C . GLY A 1 99 ? -11.138 16.116 10.148 1.00 91.62 99 GLY A C 1
ATOM 730 O O . GLY A 1 99 ? -10.198 16.202 10.941 1.00 91.62 99 GLY A O 1
ATOM 731 N N . THR A 1 100 ? -11.133 15.265 9.114 1.00 94.62 100 THR A N 1
ATOM 732 C CA . THR A 1 100 ? -9.934 14.510 8.720 1.00 94.62 100 THR A CA 1
ATOM 733 C C . THR A 1 100 ? -8.811 15.483 8.322 1.00 94.62 100 THR A C 1
ATOM 735 O O . THR A 1 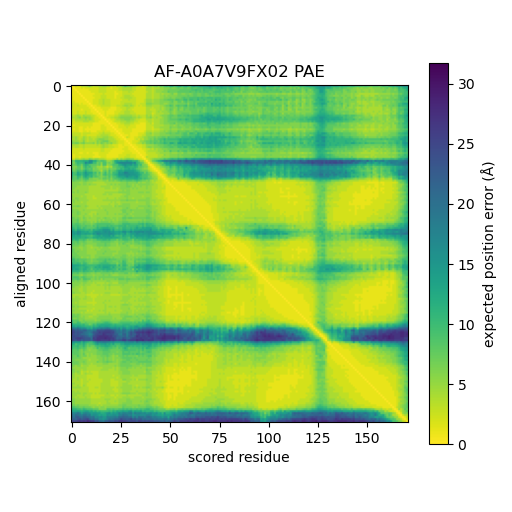100 ? -9.042 16.366 7.491 1.00 94.62 100 THR A O 1
ATOM 738 N N . PRO A 1 101 ? -7.589 15.363 8.879 1.00 95.81 101 PRO A N 1
ATOM 739 C CA . PRO A 1 101 ? -6.498 16.280 8.565 1.00 95.81 101 PRO A CA 1
ATOM 740 C C . PRO A 1 101 ? -6.122 16.264 7.077 1.00 95.81 101 PRO A C 1
ATOM 742 O O . PRO A 1 101 ? -5.764 15.222 6.529 1.00 95.81 101 PRO A O 1
ATOM 745 N N . ALA A 1 102 ? -6.083 17.437 6.438 1.00 95.50 102 ALA A N 1
ATOM 746 C CA . ALA A 1 102 ? -5.709 17.566 5.024 1.00 95.50 102 ALA A CA 1
ATOM 747 C C . ALA A 1 102 ? -4.307 17.005 4.714 1.00 95.50 102 ALA A C 1
ATOM 749 O O . ALA A 1 102 ? -4.045 16.524 3.614 1.00 95.50 102 ALA A O 1
ATOM 750 N N . ARG A 1 103 ? -3.386 17.038 5.688 1.00 96.56 103 ARG A N 1
ATOM 751 C CA . ARG A 1 103 ? -2.058 16.425 5.542 1.00 96.56 103 ARG A CA 1
ATOM 752 C C . ARG A 1 103 ? -2.138 14.903 5.406 1.00 96.56 103 ARG A C 1
ATOM 754 O O . ARG A 1 103 ? -1.463 14.366 4.539 1.00 96.56 103 ARG A O 1
ATOM 761 N N . ALA A 1 104 ? -2.967 14.233 6.207 1.00 96.12 104 ALA A N 1
ATOM 762 C CA . ALA A 1 104 ? -3.155 12.785 6.117 1.00 96.12 104 ALA A CA 1
ATOM 763 C C . ALA A 1 104 ? -3.738 12.389 4.752 1.00 96.12 104 ALA A C 1
ATOM 765 O O . ALA A 1 104 ? -3.230 11.473 4.112 1.00 96.12 104 ALA A O 1
ATOM 766 N N . LEU A 1 105 ? -4.725 13.147 4.260 1.00 95.44 105 LEU A N 1
ATOM 767 C CA . LEU A 1 105 ? -5.313 12.929 2.933 1.00 95.44 105 LEU A CA 1
ATOM 768 C C . LEU A 1 105 ? -4.283 13.056 1.806 1.00 95.44 105 LEU A C 1
ATOM 770 O O . LEU A 1 105 ? -4.232 12.198 0.932 1.00 95.44 105 LEU A O 1
ATOM 774 N N . ARG A 1 106 ? -3.408 14.068 1.859 1.00 96.12 106 ARG A N 1
ATOM 775 C CA . ARG A 1 106 ? -2.325 14.218 0.873 1.00 96.12 106 ARG A CA 1
ATOM 776 C C . ARG A 1 106 ? -1.326 13.063 0.907 1.00 96.12 106 ARG A C 1
ATOM 778 O O . ARG A 1 106 ? -0.844 12.658 -0.141 1.00 96.12 106 ARG A O 1
ATOM 785 N N . VAL A 1 107 ? -0.998 12.531 2.087 1.00 96.94 107 VAL A N 1
ATOM 786 C CA . VAL A 1 107 ? -0.096 11.370 2.191 1.00 96.94 107 VAL A CA 1
ATOM 787 C C . VAL A 1 107 ? -0.749 10.114 1.613 1.00 96.94 107 VAL A C 1
ATOM 789 O O . VAL A 1 107 ? -0.067 9.335 0.954 1.00 96.94 107 VAL A O 1
ATOM 792 N N . LEU A 1 108 ? -2.060 9.934 1.800 1.00 95.25 108 LEU A N 1
ATOM 793 C CA . LEU A 1 108 ? -2.809 8.840 1.172 1.00 95.25 108 LEU A CA 1
ATOM 794 C C . LEU A 1 108 ? -2.805 8.957 -0.353 1.00 95.25 108 LEU A C 1
ATOM 796 O O . LEU A 1 108 ? -2.491 7.984 -1.027 1.00 95.25 108 LEU A O 1
ATOM 800 N N . GLU A 1 109 ? -3.067 10.149 -0.887 1.00 94.75 109 GLU A N 1
ATOM 801 C CA . GLU A 1 109 ? -3.004 10.409 -2.329 1.00 94.75 109 GLU A CA 1
ATOM 802 C C . GLU A 1 109 ? -1.605 10.126 -2.897 1.00 94.75 109 GLU A C 1
ATOM 804 O O . GLU A 1 109 ? -1.468 9.395 -3.874 1.00 94.75 109 GLU A O 1
ATOM 809 N N . GLN A 1 110 ? -0.549 10.592 -2.223 1.00 96.38 110 GLN A N 1
ATOM 810 C CA . GLN A 1 110 ? 0.836 10.302 -2.610 1.00 96.38 110 GLN A CA 1
ATOM 811 C C . GLN A 1 110 ? 1.155 8.802 -2.575 1.00 96.38 110 GLN A C 1
ATOM 813 O O . GLN A 1 110 ? 1.830 8.288 -3.465 1.00 96.38 110 GLN A O 1
ATOM 818 N N . ALA A 1 111 ? 0.691 8.083 -1.553 1.00 96.44 111 ALA A N 1
ATOM 819 C CA . ALA A 1 111 ? 0.880 6.640 -1.466 1.00 96.44 111 ALA A CA 1
ATOM 820 C C . ALA A 1 111 ? 0.139 5.899 -2.595 1.00 96.44 111 ALA A C 1
ATOM 822 O O . ALA A 1 111 ? 0.648 4.907 -3.114 1.00 96.44 111 ALA A O 1
ATOM 823 N N . ASP A 1 112 ? -1.033 6.390 -2.996 1.00 95.12 112 ASP A N 1
ATOM 824 C CA . ASP A 1 112 ? -1.841 5.835 -4.081 1.00 95.12 112 ASP A CA 1
ATOM 825 C C . ASP A 1 112 ? -1.201 6.043 -5.454 1.00 95.12 112 ASP A C 1
ATOM 827 O O . ASP A 1 112 ? -1.137 5.097 -6.241 1.00 95.12 112 ASP A O 1
ATOM 831 N N . GLU A 1 113 ? -0.655 7.232 -5.714 1.00 95.56 113 GLU A N 1
ATOM 832 C CA . GLU A 1 113 ? 0.148 7.518 -6.908 1.00 95.56 113 GLU A CA 1
ATOM 833 C C . GLU A 1 113 ? 1.368 6.594 -7.001 1.00 95.56 113 GLU A C 1
ATOM 835 O O . GLU A 1 113 ? 1.623 5.988 -8.043 1.00 95.56 113 GLU A O 1
ATOM 840 N N . VAL A 1 114 ? 2.108 6.438 -5.899 1.00 95.94 114 VAL A N 1
ATOM 841 C CA . VAL A 1 114 ? 3.296 5.575 -5.860 1.00 95.94 114 VAL A CA 1
ATOM 842 C C . VAL A 1 114 ? 2.926 4.103 -6.048 1.00 95.94 114 VAL A C 1
ATOM 844 O O . VAL A 1 1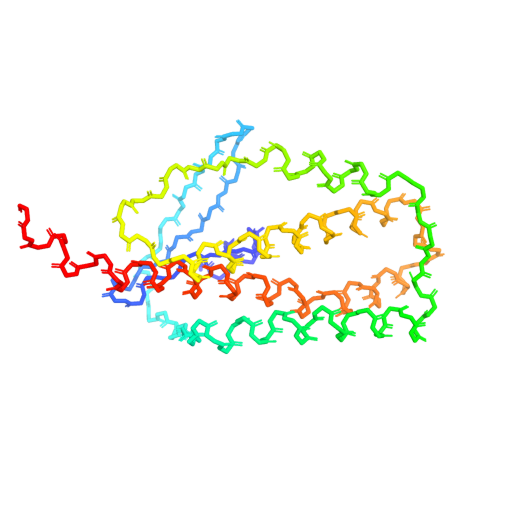14 ? 3.626 3.394 -6.768 1.00 95.94 114 VAL A O 1
ATOM 847 N N . GLU A 1 115 ? 1.831 3.623 -5.457 1.00 94.19 115 GLU A N 1
ATOM 848 C CA . GLU A 1 115 ? 1.376 2.249 -5.690 1.00 94.19 115 GLU A CA 1
ATOM 849 C C . GLU A 1 115 ? 0.928 2.023 -7.139 1.00 94.19 115 GLU A C 1
ATOM 851 O O . GLU A 1 115 ? 1.235 0.975 -7.701 1.00 94.19 115 GLU A O 1
ATOM 856 N N . ALA A 1 116 ? 0.262 2.992 -7.772 1.00 93.38 116 ALA A N 1
ATOM 857 C CA . ALA A 1 116 ? -0.086 2.898 -9.191 1.00 93.38 116 ALA A CA 1
ATOM 858 C C . ALA A 1 116 ? 1.171 2.801 -10.077 1.00 93.38 116 ALA A C 1
ATOM 860 O O . ALA A 1 116 ? 1.226 1.976 -10.990 1.00 93.38 116 ALA A O 1
ATOM 861 N N . ILE A 1 117 ? 2.219 3.572 -9.761 1.00 91.62 117 ILE A N 1
ATOM 862 C CA . ILE A 1 117 ? 3.531 3.464 -10.419 1.00 91.62 117 ILE A CA 1
ATOM 863 C C . ILE A 1 117 ? 4.142 2.073 -10.205 1.00 91.62 117 ILE A C 1
ATOM 865 O O . ILE A 1 117 ? 4.638 1.471 -11.157 1.00 91.62 117 ILE A O 1
ATOM 869 N N . LEU A 1 118 ? 4.111 1.552 -8.974 1.00 89.06 118 LEU A N 1
ATOM 870 C CA . LEU A 1 118 ? 4.623 0.218 -8.652 1.00 89.06 118 LEU A CA 1
ATOM 871 C C . LEU A 1 118 ? 3.878 -0.878 -9.418 1.00 89.06 118 LEU A C 1
ATOM 873 O O . LEU A 1 118 ? 4.518 -1.794 -9.927 1.00 89.06 118 LEU A O 1
ATOM 877 N N . HIS A 1 119 ? 2.553 -0.772 -9.530 1.00 86.38 119 HIS A N 1
ATOM 878 C CA . HIS A 1 119 ? 1.739 -1.734 -10.264 1.00 86.38 119 HIS A CA 1
ATOM 879 C C . HIS A 1 119 ? 2.088 -1.735 -11.756 1.00 86.38 119 HIS A C 1
ATOM 881 O O . HIS A 1 119 ? 2.411 -2.786 -12.307 1.00 86.38 119 HIS A O 1
ATOM 887 N N . ALA A 1 120 ? 2.161 -0.554 -12.380 1.00 85.19 120 ALA A N 1
ATOM 888 C CA . ALA A 1 120 ? 2.593 -0.422 -13.771 1.00 85.19 120 ALA A CA 1
ATOM 889 C C . ALA A 1 120 ? 4.023 -0.961 -13.991 1.00 85.19 120 ALA A C 1
ATOM 891 O O . ALA A 1 120 ? 4.324 -1.583 -15.012 1.00 85.19 120 ALA A O 1
ATOM 892 N N . ALA A 1 121 ? 4.912 -0.769 -13.010 1.00 80.38 121 ALA A N 1
ATOM 893 C CA . ALA A 1 121 ? 6.280 -1.279 -13.047 1.00 80.38 121 ALA A CA 1
ATOM 894 C C . ALA A 1 121 ? 6.385 -2.806 -12.875 1.00 80.38 121 ALA A C 1
ATOM 896 O O . ALA A 1 121 ? 7.410 -3.364 -13.287 1.00 80.38 121 ALA A O 1
ATOM 897 N N . ASP A 1 122 ? 5.380 -3.455 -12.277 1.00 74.62 122 ASP A N 1
ATOM 898 C CA . ASP A 1 122 ? 5.308 -4.906 -12.074 1.00 74.62 122 ASP A CA 1
ATOM 899 C C . ASP A 1 122 ? 4.668 -5.626 -13.270 1.00 74.62 122 ASP A C 1
ATOM 901 O O . ASP A 1 122 ? 5.187 -6.645 -13.719 1.00 74.62 122 ASP A O 1
ATOM 905 N N . THR A 1 123 ? 3.636 -5.046 -13.898 1.00 70.12 123 THR A N 1
ATOM 906 C CA . THR A 1 123 ? 3.078 -5.551 -15.173 1.00 70.12 123 THR A CA 1
ATOM 907 C C . THR A 1 123 ? 4.147 -5.628 -16.273 1.00 70.12 123 THR A C 1
ATOM 909 O O . THR A 1 123 ? 4.117 -6.490 -17.149 1.00 70.12 123 THR A O 1
ATOM 912 N N . ASP A 1 124 ? 5.148 -4.752 -16.203 1.00 64.94 124 ASP A N 1
ATOM 913 C CA . ASP A 1 124 ? 6.320 -4.714 -17.079 1.00 64.94 124 ASP A CA 1
ATOM 914 C C . ASP A 1 124 ? 7.246 -5.949 -16.961 1.00 64.94 124 ASP A C 1
ATOM 916 O O . ASP A 1 124 ? 8.030 -6.235 -17.873 1.00 64.94 124 ASP A O 1
ATOM 920 N N . ASN A 1 125 ? 7.154 -6.725 -15.874 1.00 54.03 125 ASN A N 1
ATOM 921 C CA . ASN A 1 125 ? 7.917 -7.967 -15.695 1.00 54.03 125 ASN A CA 1
ATOM 922 C C . ASN A 1 125 ? 7.464 -9.090 -16.640 1.00 54.03 125 ASN A C 1
ATOM 924 O O . ASN A 1 125 ? 8.263 -9.974 -16.944 1.00 54.03 125 ASN A O 1
ATOM 928 N N . LEU A 1 126 ? 6.233 -9.035 -17.161 1.00 52.44 126 LEU A N 1
ATOM 929 C CA . LEU A 1 126 ? 5.706 -10.039 -18.093 1.00 52.44 126 LEU A CA 1
ATOM 930 C C . LEU A 1 126 ? 6.268 -9.902 -19.523 1.00 52.44 126 LEU A C 1
ATOM 932 O O . LEU A 1 126 ? 6.062 -10.799 -20.335 1.00 52.44 126 LEU A O 1
ATOM 936 N N . GLY A 1 127 ? 6.998 -8.819 -19.834 1.00 51.03 127 GLY A N 1
ATOM 937 C CA . GLY A 1 127 ? 7.501 -8.550 -21.191 1.00 51.03 127 GLY A CA 1
ATOM 938 C C . GLY A 1 127 ? 8.956 -8.085 -21.318 1.00 51.03 127 GLY A C 1
ATOM 939 O O . GLY A 1 127 ? 9.422 -7.938 -22.444 1.00 51.03 127 GLY A O 1
ATOM 940 N N . GLY A 1 128 ? 9.689 -7.842 -20.219 1.00 54.25 128 GLY A N 1
ATOM 941 C CA . GLY A 1 128 ? 11.027 -7.225 -20.307 1.00 54.25 128 GLY A CA 1
ATOM 942 C C . GLY A 1 128 ? 12.099 -7.688 -19.317 1.00 54.25 128 GLY A C 1
ATOM 943 O O . GLY A 1 128 ? 13.189 -7.117 -19.319 1.00 54.25 128 GLY A O 1
ATOM 944 N N . ALA A 1 129 ? 11.854 -8.696 -18.473 1.00 53.84 129 ALA A N 1
ATOM 945 C CA . ALA A 1 129 ? 12.935 -9.314 -17.702 1.00 53.84 129 ALA A CA 1
ATOM 946 C C . ALA A 1 129 ? 13.694 -10.310 -18.595 1.00 53.84 129 ALA A C 1
ATOM 948 O O . ALA A 1 129 ? 13.271 -11.448 -18.775 1.00 53.84 129 ALA A O 1
ATOM 949 N N . LEU A 1 130 ? 14.826 -9.876 -19.158 1.00 66.31 130 LEU A N 1
ATOM 950 C CA . LEU A 1 130 ? 15.680 -10.693 -20.037 1.00 66.31 130 LEU A CA 1
ATOM 951 C C . LEU A 1 130 ? 16.326 -11.898 -19.308 1.00 66.31 130 LEU A C 1
ATOM 953 O O . LEU A 1 130 ? 16.901 -12.771 -19.955 1.00 66.31 130 LEU A O 1
ATOM 957 N N . SER A 1 131 ? 16.213 -11.976 -17.972 1.00 73.06 131 SER A N 1
ATOM 958 C CA . SER A 1 131 ? 16.606 -13.130 -17.151 1.00 73.06 131 SER A CA 1
ATOM 959 C C . SER A 1 131 ? 15.950 -13.114 -15.755 1.00 73.06 131 SER A C 1
ATOM 961 O O . SER A 1 131 ? 15.519 -12.071 -15.255 1.00 73.06 131 SER A O 1
ATOM 963 N N . ALA A 1 132 ? 15.946 -14.266 -15.070 1.00 80.00 132 ALA A N 1
ATOM 964 C CA . ALA A 1 132 ? 15.472 -14.385 -13.685 1.00 80.00 132 ALA A CA 1
ATOM 965 C C . ALA A 1 132 ? 16.283 -13.535 -12.682 1.00 80.00 132 ALA A C 1
ATOM 967 O O . ALA A 1 132 ? 15.733 -13.052 -11.692 1.00 80.00 132 ALA A O 1
ATOM 968 N N . SER A 1 133 ? 17.580 -13.317 -12.935 1.00 82.38 133 SER A N 1
ATOM 969 C CA . SER A 1 133 ? 18.437 -12.496 -12.069 1.00 82.38 133 SER A CA 1
ATOM 970 C C . SER A 1 133 ? 18.083 -11.009 -12.142 1.00 82.38 133 SER A C 1
ATOM 972 O O . SER A 1 133 ? 18.071 -10.335 -11.113 1.00 82.38 133 SER A O 1
ATOM 974 N N . VAL A 1 134 ? 17.723 -10.511 -13.329 1.00 82.00 134 VAL A N 1
ATOM 975 C CA . VAL A 1 134 ? 17.256 -9.132 -13.531 1.00 82.00 134 VAL A CA 1
ATOM 976 C C . VAL A 1 134 ? 15.919 -8.897 -12.826 1.00 82.00 134 VAL A C 1
ATOM 978 O O . VAL A 1 134 ? 15.764 -7.896 -12.125 1.00 82.00 134 VAL A O 1
ATOM 981 N N . ALA A 1 135 ? 14.977 -9.840 -12.944 1.00 80.31 135 ALA A N 1
ATOM 982 C CA . ALA A 1 135 ? 13.706 -9.771 -12.222 1.00 80.31 135 ALA A CA 1
ATOM 983 C C . ALA A 1 135 ? 13.930 -9.720 -10.700 1.00 80.31 135 ALA A C 1
ATOM 985 O O . ALA A 1 135 ? 13.387 -8.847 -10.024 1.00 80.31 135 ALA A O 1
ATOM 986 N N . ALA A 1 136 ? 14.796 -10.588 -10.164 1.00 84.75 136 ALA A N 1
ATOM 987 C CA . ALA A 1 136 ? 15.113 -10.616 -8.738 1.00 84.75 136 ALA A CA 1
ATOM 988 C C . ALA A 1 136 ? 15.754 -9.307 -8.242 1.00 84.75 136 ALA A C 1
ATOM 990 O O . ALA A 1 136 ? 15.359 -8.793 -7.193 1.00 84.75 136 ALA A O 1
ATOM 991 N N . ALA A 1 137 ? 16.703 -8.741 -8.998 1.00 86.00 137 ALA A N 1
ATOM 992 C CA . ALA A 1 137 ? 17.348 -7.472 -8.660 1.00 86.00 137 ALA A CA 1
ATOM 993 C C . ALA A 1 137 ? 16.348 -6.304 -8.666 1.00 86.00 137 ALA A C 1
ATOM 995 O O . ALA A 1 137 ? 16.326 -5.501 -7.731 1.00 86.00 137 ALA A O 1
ATOM 996 N N . ARG A 1 138 ? 15.455 -6.253 -9.663 1.00 85.44 138 ARG A N 1
ATOM 997 C CA . ARG A 1 138 ? 14.374 -5.259 -9.730 1.00 85.44 138 ARG A CA 1
ATOM 998 C C . ARG A 1 138 ? 13.425 -5.378 -8.539 1.00 85.44 138 ARG A C 1
ATOM 1000 O O . ARG A 1 138 ? 13.155 -4.384 -7.870 1.00 85.44 138 ARG A O 1
ATOM 1007 N N . SER A 1 139 ? 12.944 -6.586 -8.241 1.00 85.44 139 SER A N 1
ATOM 1008 C CA . SER A 1 139 ? 12.063 -6.828 -7.093 1.00 85.44 139 SER A CA 1
ATOM 1009 C C . SER A 1 139 ? 12.737 -6.457 -5.771 1.00 85.44 139 SER A C 1
ATOM 1011 O O . SER A 1 139 ? 12.079 -5.918 -4.882 1.00 85.44 139 SER A O 1
ATOM 1013 N N . ALA A 1 140 ? 14.042 -6.706 -5.629 1.00 88.00 140 ALA A N 1
ATOM 1014 C CA . ALA A 1 140 ? 14.805 -6.290 -4.456 1.00 88.00 140 ALA A CA 1
ATOM 1015 C C . ALA A 1 140 ? 14.895 -4.758 -4.337 1.00 88.00 140 ALA A C 1
ATOM 1017 O O . ALA A 1 140 ? 14.678 -4.233 -3.247 1.00 88.00 140 ALA A O 1
ATOM 1018 N N . ALA A 1 141 ? 15.133 -4.048 -5.445 1.00 88.44 141 ALA A N 1
ATOM 1019 C CA . ALA A 1 141 ? 15.191 -2.585 -5.478 1.00 88.44 141 ALA A CA 1
ATOM 1020 C C . ALA A 1 141 ? 13.842 -1.919 -5.149 1.00 88.44 141 ALA A C 1
ATOM 1022 O O . ALA A 1 141 ? 13.807 -0.879 -4.495 1.00 88.44 141 ALA A O 1
ATOM 1023 N N . LEU A 1 142 ? 12.726 -2.524 -5.569 1.00 90.75 142 LEU A N 1
ATOM 1024 C CA . LEU A 1 142 ? 11.380 -1.989 -5.333 1.00 90.75 142 LEU A CA 1
ATOM 1025 C C . LEU A 1 142 ? 10.802 -2.350 -3.957 1.00 90.75 142 LEU A C 1
ATOM 1027 O O . LEU A 1 142 ? 9.919 -1.649 -3.463 1.00 90.75 142 LEU A O 1
ATOM 1031 N N . ARG A 1 143 ? 11.284 -3.415 -3.303 1.00 90.12 143 ARG A N 1
ATOM 1032 C CA . ARG A 1 143 ? 10.746 -3.891 -2.015 1.00 90.12 143 ARG A CA 1
ATOM 1033 C C . ARG A 1 143 ? 10.692 -2.810 -0.920 1.00 90.12 143 ARG A C 1
ATOM 1035 O O . ARG A 1 143 ? 9.646 -2.713 -0.280 1.00 90.12 143 ARG A O 1
ATOM 1042 N N . PRO A 1 144 ? 11.727 -1.971 -0.706 1.00 93.50 144 PRO A N 1
ATOM 1043 C CA . PRO A 1 144 ? 11.654 -0.884 0.273 1.00 93.50 144 PRO A CA 1
ATOM 1044 C C . PRO A 1 144 ? 10.549 0.134 -0.032 1.00 93.50 144 PRO A C 1
ATOM 1046 O O . PRO A 1 144 ? 9.934 0.668 0.888 1.00 93.50 144 PRO A O 1
ATOM 1049 N N . LEU A 1 145 ? 10.256 0.376 -1.314 1.00 95.06 145 LEU A N 1
ATOM 1050 C CA . LEU A 1 145 ? 9.208 1.305 -1.726 1.00 95.06 145 LEU A CA 1
ATOM 1051 C C . LEU A 1 145 ? 7.807 0.765 -1.404 1.00 95.06 145 LEU A C 1
ATOM 1053 O O . LEU A 1 145 ? 6.979 1.514 -0.890 1.00 95.06 145 LEU A O 1
ATOM 1057 N N . PHE A 1 146 ? 7.562 -0.537 -1.601 1.00 92.12 146 PHE A N 1
ATOM 1058 C CA . PHE A 1 146 ? 6.318 -1.181 -1.149 1.00 92.12 146 PHE A CA 1
ATOM 1059 C C . PHE A 1 146 ? 6.114 -1.041 0.365 1.00 92.12 146 PHE A C 1
ATOM 1061 O O . PHE A 1 146 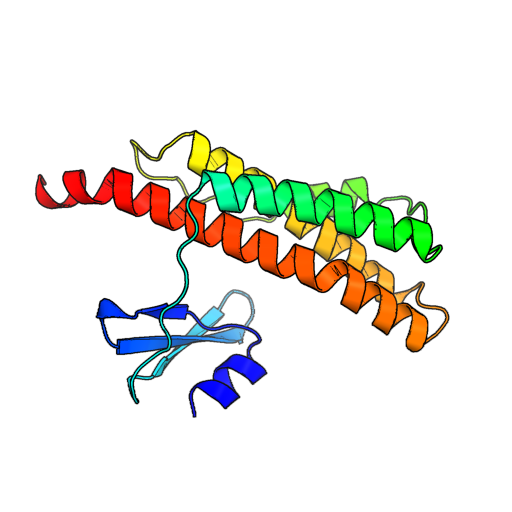? 5.004 -0.752 0.816 1.00 92.12 146 PHE A O 1
ATOM 1068 N N . THR A 1 147 ? 7.176 -1.215 1.159 1.00 91.62 147 THR A N 1
ATOM 1069 C CA . THR A 1 147 ? 7.113 -1.010 2.613 1.00 91.62 147 THR A CA 1
ATOM 1070 C C . THR A 1 147 ? 6.749 0.435 2.952 1.00 91.62 147 THR A C 1
ATOM 1072 O O . THR A 1 147 ? 5.811 0.657 3.715 1.00 91.62 147 THR A O 1
ATOM 1075 N N . ALA A 1 148 ? 7.410 1.414 2.330 1.00 95.38 148 ALA A N 1
ATOM 1076 C CA . ALA A 1 148 ? 7.164 2.828 2.600 1.00 95.38 148 ALA A CA 1
ATOM 1077 C C . ALA A 1 148 ? 5.737 3.276 2.225 1.00 95.38 148 ALA A C 1
ATOM 1079 O O . ALA A 1 148 ? 5.131 4.065 2.947 1.00 95.38 148 ALA A O 1
ATOM 1080 N N . VAL A 1 149 ? 5.158 2.740 1.142 1.00 95.69 149 VAL A N 1
ATOM 1081 C CA . VAL A 1 149 ? 3.742 2.964 0.780 1.00 95.69 149 VAL A CA 1
ATOM 1082 C C . VAL A 1 149 ? 2.808 2.460 1.883 1.00 95.69 149 VAL A C 1
ATOM 1084 O O . VAL A 1 149 ? 1.896 3.174 2.305 1.00 95.69 149 VAL A O 1
ATOM 1087 N N . ARG A 1 150 ? 3.038 1.237 2.381 1.00 92.12 150 ARG A N 1
ATOM 1088 C CA . ARG A 1 150 ? 2.227 0.643 3.457 1.00 92.12 150 ARG A CA 1
ATOM 1089 C C . ARG A 1 150 ? 2.330 1.455 4.749 1.00 92.12 150 ARG A C 1
ATOM 1091 O O . ARG A 1 150 ? 1.312 1.690 5.398 1.00 92.12 150 ARG A O 1
ATOM 1098 N N . GLU A 1 151 ? 3.529 1.907 5.105 1.00 93.19 151 GLU A N 1
ATOM 1099 C CA . GLU A 1 151 ? 3.766 2.756 6.278 1.00 93.19 151 GLU A CA 1
ATOM 1100 C C . GLU A 1 151 ? 3.086 4.122 6.145 1.00 93.19 151 GLU A C 1
ATOM 1102 O O . GLU A 1 151 ? 2.361 4.524 7.052 1.00 93.19 151 GLU A O 1
ATOM 1107 N N . ALA A 1 152 ? 3.221 4.791 4.996 1.00 96.06 152 ALA A N 1
ATOM 1108 C CA . ALA A 1 152 ? 2.567 6.070 4.720 1.00 96.06 152 ALA A CA 1
ATOM 1109 C C . ALA A 1 152 ? 1.043 5.987 4.886 1.00 96.06 152 ALA A C 1
ATOM 1111 O O . ALA A 1 152 ? 0.445 6.821 5.572 1.00 96.06 152 ALA A O 1
ATOM 1112 N N . ARG A 1 153 ? 0.413 4.942 4.332 1.00 94.25 153 ARG A N 1
ATOM 1113 C CA . ARG A 1 153 ? -1.031 4.712 4.493 1.00 94.25 153 ARG A CA 1
ATOM 1114 C C . ARG A 1 153 ? -1.420 4.468 5.938 1.00 94.25 153 ARG A C 1
ATOM 1116 O O . ARG A 1 153 ? -2.360 5.090 6.431 1.00 94.25 153 ARG A O 1
ATOM 1123 N N . ARG A 1 154 ? -0.695 3.583 6.625 1.00 92.62 154 ARG A N 1
ATOM 1124 C CA . ARG A 1 154 ? -0.954 3.275 8.034 1.00 92.62 154 ARG A CA 1
ATOM 1125 C C . ARG A 1 154 ? -0.853 4.521 8.907 1.00 92.62 154 ARG A C 1
ATOM 1127 O O . ARG A 1 154 ? -1.775 4.776 9.674 1.00 92.62 154 ARG A O 1
ATOM 1134 N N . SER A 1 155 ? 0.208 5.312 8.768 1.00 94.81 155 SER A N 1
ATOM 1135 C CA . SER A 1 155 ? 0.405 6.530 9.560 1.00 94.81 155 SER A CA 1
ATOM 1136 C C . SER A 1 155 ? -0.617 7.613 9.236 1.00 94.81 155 SER A C 1
ATOM 1138 O O . SER A 1 155 ? -1.071 8.304 10.145 1.00 94.81 155 SER A O 1
ATOM 1140 N N . ALA A 1 156 ? -1.035 7.747 7.975 1.00 95.12 156 ALA A N 1
ATOM 1141 C CA . ALA A 1 156 ? -2.085 8.688 7.594 1.00 95.12 156 ALA A CA 1
ATOM 1142 C C . ALA A 1 156 ? -3.451 8.306 8.184 1.00 95.12 156 ALA A C 1
ATOM 1144 O O . ALA A 1 156 ? -4.139 9.161 8.742 1.00 95.12 156 ALA A O 1
ATOM 1145 N N . VAL A 1 157 ? -3.824 7.022 8.132 1.00 92.62 157 VAL A N 1
ATOM 1146 C CA . VAL A 1 157 ? -5.055 6.528 8.768 1.00 92.62 157 VAL A CA 1
ATOM 1147 C C . VAL A 1 157 ? -4.972 6.661 10.289 1.00 92.62 157 VAL A C 1
ATOM 1149 O O . VAL A 1 157 ? -5.924 7.134 10.904 1.00 92.62 157 VAL A O 1
ATOM 1152 N N . ALA A 1 158 ? -3.837 6.318 10.904 1.00 91.75 158 ALA A N 1
ATOM 1153 C CA . ALA A 1 158 ? -3.629 6.486 12.342 1.00 91.75 158 ALA A CA 1
ATOM 1154 C C . ALA A 1 158 ? -3.762 7.956 12.769 1.00 91.75 158 ALA A C 1
ATOM 1156 O O . ALA A 1 158 ? -4.403 8.249 13.776 1.00 91.75 158 ALA A O 1
ATOM 1157 N N . GLU A 1 159 ? -3.226 8.892 11.981 1.00 94.19 159 GLU A N 1
ATOM 1158 C CA . GLU A 1 159 ? -3.374 10.327 12.226 1.00 94.19 159 GLU A CA 1
ATOM 1159 C C . GLU A 1 159 ? -4.832 10.785 12.114 1.00 94.19 159 GLU A C 1
ATOM 1161 O O . GLU A 1 159 ? -5.321 11.516 12.977 1.00 94.19 159 GLU A O 1
ATOM 1166 N N . ALA A 1 160 ? -5.557 10.314 11.096 1.00 93.00 160 ALA A N 1
ATOM 1167 C CA . ALA A 1 160 ? -6.984 10.582 10.961 1.00 93.00 160 ALA A CA 1
ATOM 1168 C C . ALA A 1 160 ? -7.773 10.052 12.170 1.00 93.00 160 ALA A C 1
ATOM 1170 O O . ALA A 1 160 ? -8.573 10.786 12.749 1.00 93.00 160 ALA A O 1
ATOM 1171 N N . VAL A 1 161 ? -7.508 8.815 12.605 1.00 91.06 161 VAL A N 1
ATOM 1172 C CA . VAL A 1 161 ? -8.133 8.223 13.796 1.00 91.06 161 VAL A CA 1
ATOM 1173 C C . VAL A 1 161 ? -7.811 9.050 15.039 1.00 91.06 161 VAL A C 1
ATOM 1175 O O . VAL A 1 161 ? -8.735 9.466 15.732 1.00 91.06 161 VAL A O 1
ATOM 1178 N N . ARG A 1 162 ? -6.538 9.378 15.302 1.00 90.19 162 ARG A N 1
ATOM 1179 C CA . ARG A 1 162 ? -6.141 10.217 16.449 1.00 90.19 162 ARG A CA 1
ATOM 1180 C C . ARG A 1 162 ? -6.862 11.564 16.460 1.00 90.19 162 ARG A C 1
ATOM 1182 O O . ARG A 1 162 ? -7.357 11.979 17.506 1.00 90.19 162 ARG A O 1
ATOM 1189 N N . ALA A 1 163 ? -6.969 12.223 15.307 1.00 91.56 163 ALA A N 1
ATOM 1190 C CA . ALA A 1 163 ? -7.659 13.503 15.188 1.00 91.56 163 ALA A CA 1
ATOM 1191 C C . ALA A 1 163 ? -9.177 13.388 15.422 1.00 91.56 163 ALA A C 1
ATOM 1193 O O . ALA A 1 163 ? -9.798 14.317 15.946 1.00 91.56 163 ALA A O 1
ATOM 1194 N N . LEU A 1 164 ? -9.798 12.271 15.037 1.00 90.75 164 LEU A N 1
ATOM 1195 C CA . LEU A 1 164 ? -11.250 12.083 15.087 1.00 90.75 164 LEU A CA 1
ATOM 1196 C C . LEU A 1 164 ? -11.747 11.437 16.391 1.00 90.75 164 LEU A C 1
ATOM 1198 O O . LEU A 1 164 ? -12.858 11.751 16.819 1.00 90.75 164 LEU A O 1
ATOM 1202 N N . THR A 1 165 ? -10.941 10.620 17.074 1.00 88.62 165 THR A N 1
ATOM 1203 C CA . THR A 1 165 ? -11.317 9.916 18.318 1.00 88.62 165 THR A CA 1
ATOM 1204 C C . THR A 1 165 ? -11.905 10.836 19.399 1.00 88.62 165 THR A C 1
ATOM 1206 O O . THR A 1 165 ? -12.969 10.508 19.928 1.00 88.62 165 THR A O 1
ATOM 1209 N N . PRO A 1 166 ? -11.345 12.030 19.695 1.00 82.75 166 PRO A N 1
ATOM 1210 C CA . PRO A 1 166 ? -11.938 12.939 20.680 1.00 82.75 166 PRO A CA 1
ATOM 1211 C C . PRO A 1 166 ? -13.356 13.415 20.324 1.00 82.75 166 PRO A C 1
ATOM 1213 O O . PRO A 1 166 ? -14.083 13.893 21.191 1.00 82.75 166 PRO A O 1
ATOM 1216 N N . ARG A 1 167 ? -13.756 13.343 19.047 1.00 66.81 167 ARG A N 1
ATOM 1217 C CA . ARG A 1 167 ? -15.092 13.733 18.569 1.00 66.81 167 ARG A CA 1
ATOM 1218 C C . ARG A 1 167 ? -16.102 12.588 18.659 1.00 66.81 167 ARG A C 1
ATOM 1220 O O . ARG A 1 167 ? -17.287 12.868 18.799 1.00 66.81 167 ARG A O 1
ATOM 1227 N N . ALA A 1 168 ? -15.645 11.336 18.623 1.00 64.06 168 ALA A N 1
ATOM 1228 C CA . ALA 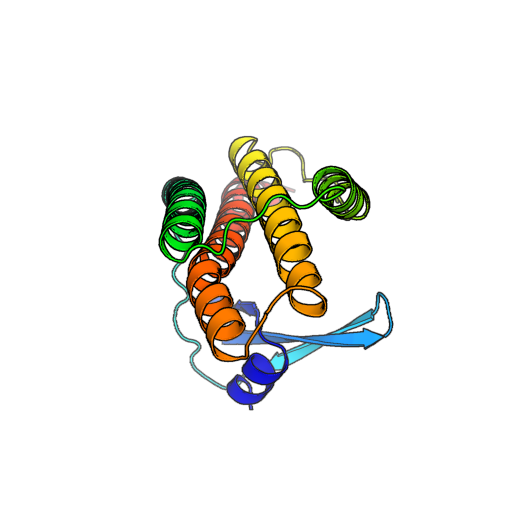A 1 168 ? -16.506 10.156 18.694 1.00 64.06 168 ALA A CA 1
ATOM 1229 C C . ALA A 1 168 ? -17.181 9.992 20.068 1.00 64.06 168 ALA A C 1
ATOM 1231 O O . ALA A 1 168 ? -18.323 9.561 20.129 1.00 64.06 168 ALA A O 1
ATOM 1232 N N . GLY A 1 169 ? -16.522 10.403 21.158 1.00 60.69 169 GLY A N 1
ATOM 1233 C CA . GLY A 1 169 ? -17.090 10.360 22.515 1.00 60.69 169 GLY A CA 1
ATOM 1234 C C . GLY A 1 169 ? -17.991 11.544 22.892 1.00 60.69 169 GLY A C 1
ATOM 1235 O O . GLY A 1 169 ? -18.374 11.659 24.051 1.00 60.69 169 GLY A O 1
ATOM 1236 N N . ARG A 1 170 ? -18.277 12.462 21.956 1.00 58.03 170 ARG A N 1
ATOM 1237 C CA . ARG A 1 170 ? -19.097 13.672 22.179 1.00 58.03 170 ARG A CA 1
ATOM 1238 C C . ARG A 1 170 ? -20.434 13.661 21.424 1.00 58.03 170 ARG A C 1
ATOM 1240 O O . ARG A 1 170 ? -21.084 14.702 21.359 1.00 58.03 170 ARG A O 1
ATOM 1247 N N . ARG A 1 171 ? -20.806 12.532 20.820 1.00 46.84 171 ARG A N 1
ATOM 1248 C CA . ARG A 1 171 ? -22.093 12.333 20.144 1.00 46.84 171 ARG A CA 1
ATOM 1249 C C . ARG A 1 171 ? -22.985 11.402 20.944 1.00 46.84 171 ARG A C 1
ATOM 1251 O O . ARG A 1 171 ? -22.424 10.488 21.583 1.00 46.84 171 ARG A O 1
#